Protein AF-A0A821G1W8-F1 (afdb_monomer_lite)

Radius of gyration: 19.15 Å; chains: 1; bounding box: 33×57×42 Å

Structure (mmCIF, N/CA/C/O backbone):
data_AF-A0A821G1W8-F1
#
_entry.id   AF-A0A821G1W8-F1
#
loop_
_atom_site.group_PDB
_atom_site.id
_atom_site.type_symbol
_atom_site.label_atom_id
_atom_site.label_alt_id
_atom_site.label_comp_id
_atom_site.label_asym_id
_atom_site.label_entity_id
_atom_site.label_seq_id
_atom_site.pdbx_PDB_ins_code
_atom_site.Cartn_x
_atom_site.Cartn_y
_atom_site.Cartn_z
_atom_site.occupancy
_atom_site.B_iso_or_equiv
_atom_site.auth_seq_id
_atom_site.auth_comp_id
_atom_site.auth_asym_id
_atom_site.auth_atom_id
_atom_site.pdbx_PDB_model_num
ATOM 1 N N . GLN A 1 1 ? -13.129 0.728 3.217 1.00 83.44 1 GLN A N 1
ATOM 2 C CA . GLN A 1 1 ? -12.946 -0.479 4.060 1.00 83.44 1 GLN A CA 1
ATOM 3 C C . GLN A 1 1 ? -12.264 -0.161 5.393 1.00 83.44 1 GLN A C 1
ATOM 5 O O . GLN A 1 1 ? -12.856 -0.436 6.427 1.00 83.44 1 GLN A O 1
ATOM 10 N N . TYR A 1 2 ? -11.102 0.505 5.407 1.00 95.75 2 TYR A N 1
ATOM 11 C CA . TYR A 1 2 ? -10.364 0.846 6.639 1.00 95.75 2 TYR A CA 1
ATOM 12 C C . TYR A 1 2 ? -11.188 1.568 7.725 1.00 95.75 2 TYR A C 1
ATOM 14 O O . TYR A 1 2 ? -11.176 1.189 8.895 1.00 95.75 2 TYR A O 1
ATOM 22 N N . ARG A 1 3 ? -11.978 2.580 7.340 1.00 9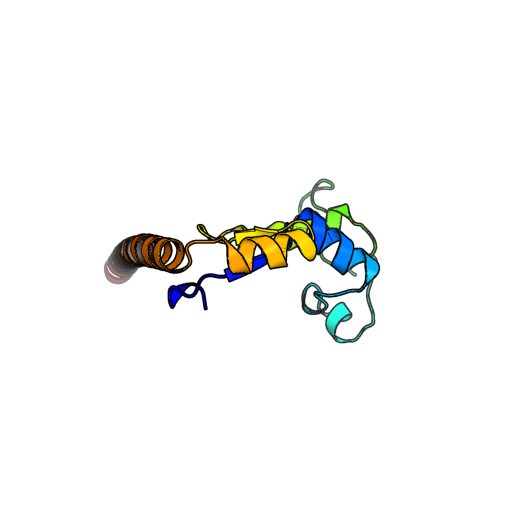5.94 3 ARG A N 1
ATOM 23 C CA . ARG A 1 3 ? -12.839 3.343 8.268 1.00 95.94 3 ARG A CA 1
ATOM 24 C C . ARG A 1 3 ? -13.994 2.532 8.872 1.00 95.94 3 ARG A C 1
ATOM 26 O O . ARG A 1 3 ? -14.608 2.984 9.830 1.00 95.94 3 ARG A O 1
ATOM 33 N N . MET A 1 4 ? -14.264 1.339 8.340 1.00 97.06 4 MET A N 1
ATOM 34 C CA . MET A 1 4 ? -15.235 0.390 8.896 1.00 97.06 4 MET A CA 1
ATOM 35 C C . MET A 1 4 ? -14.597 -0.564 9.919 1.00 97.06 4 MET A C 1
ATOM 37 O O . MET A 1 4 ? -15.271 -1.459 10.411 1.00 97.06 4 MET A O 1
ATOM 41 N N . ASN A 1 5 ? -13.314 -0.377 10.256 1.00 97.94 5 ASN A N 1
ATOM 42 C CA . ASN A 1 5 ? -12.552 -1.222 11.185 1.00 97.94 5 ASN A CA 1
ATOM 43 C C . ASN A 1 5 ? -12.440 -2.686 10.729 1.00 97.94 5 ASN A C 1
ATOM 45 O O . ASN A 1 5 ? -12.331 -3.587 11.558 1.00 97.94 5 ASN A O 1
ATOM 49 N N . ILE A 1 6 ? -12.481 -2.926 9.417 1.00 97.94 6 ILE A N 1
ATOM 50 C CA . ILE A 1 6 ? -12.241 -4.247 8.834 1.00 97.94 6 ILE A CA 1
ATOM 51 C C . ILE A 1 6 ? -10.723 -4.415 8.704 1.00 97.94 6 ILE A C 1
ATOM 53 O O . ILE A 1 6 ? -10.122 -3.597 8.006 1.00 97.94 6 ILE A O 1
ATOM 57 N N . PRO A 1 7 ? -10.097 -5.417 9.354 1.00 98.12 7 PRO A N 1
ATOM 58 C CA . PRO A 1 7 ? -8.677 -5.708 9.176 1.00 98.12 7 PRO A CA 1
ATOM 59 C C . PRO A 1 7 ? -8.336 -5.970 7.710 1.00 98.12 7 PRO A C 1
ATOM 61 O O . PRO A 1 7 ? -9.082 -6.650 7.007 1.00 98.12 7 PRO A O 1
ATOM 64 N N . LEU A 1 8 ? -7.206 -5.432 7.257 1.00 98.25 8 LEU A N 1
ATOM 65 C CA . LEU A 1 8 ? -6.784 -5.501 5.862 1.00 98.25 8 LEU A CA 1
ATOM 66 C C . LEU A 1 8 ? -5.408 -6.147 5.748 1.00 98.25 8 LEU A C 1
ATOM 68 O O . LEU A 1 8 ? -4.490 -5.801 6.495 1.00 98.25 8 LEU A O 1
ATOM 72 N N . PHE A 1 9 ? -5.282 -7.044 4.775 1.00 98.50 9 PHE A N 1
ATOM 73 C CA . PHE A 1 9 ? -4.033 -7.692 4.405 1.00 98.50 9 PHE A CA 1
ATOM 74 C C . PHE A 1 9 ? -3.578 -7.154 3.057 1.00 98.50 9 PHE A C 1
ATOM 76 O O . PHE A 1 9 ? -4.353 -7.164 2.104 1.00 98.50 9 PHE A O 1
ATOM 83 N N . PHE A 1 10 ? -2.326 -6.719 2.975 1.00 98.12 10 PHE A N 1
ATOM 84 C CA . PHE A 1 10 ? -1.731 -6.237 1.733 1.00 98.12 10 PHE A CA 1
ATOM 85 C C . PHE A 1 10 ? -0.316 -6.797 1.567 1.00 98.12 10 PHE A C 1
ATOM 87 O O . PHE A 1 10 ? 0.368 -7.023 2.565 1.00 98.12 10 PHE A O 1
ATOM 94 N N . PRO A 1 11 ? 0.151 -7.028 0.331 1.00 98.44 11 PRO A N 1
ATOM 95 C CA . PRO A 1 11 ? 1.554 -7.342 0.104 1.00 98.44 11 PRO A CA 1
ATOM 96 C C . PRO A 1 11 ? 2.436 -6.201 0.627 1.00 98.44 11 PRO A C 1
ATOM 98 O O . PRO A 1 11 ? 2.051 -5.026 0.591 1.00 98.44 11 PRO A O 1
ATOM 101 N N . SER A 1 12 ? 3.634 -6.530 1.107 1.00 98.50 12 SER A N 1
ATOM 102 C CA . SER A 1 12 ? 4.646 -5.516 1.399 1.00 98.50 12 SER A CA 1
ATOM 103 C C . SER A 1 12 ? 4.929 -4.674 0.154 1.00 98.50 12 SER A C 1
ATOM 105 O O . SER A 1 12 ? 4.679 -5.108 -0.973 1.00 98.50 12 SER A O 1
ATOM 107 N N . LEU A 1 13 ? 5.432 -3.452 0.346 1.00 98.38 13 LEU A N 1
ATOM 108 C CA . LEU A 1 13 ? 5.736 -2.554 -0.772 1.00 98.38 13 LEU A CA 1
ATOM 109 C C . LEU A 1 13 ? 6.685 -3.213 -1.778 1.00 98.38 13 LEU A C 1
ATOM 111 O O . LEU A 1 13 ? 6.492 -3.077 -2.984 1.00 98.38 13 LEU A O 1
ATOM 115 N N . ASP A 1 14 ? 7.669 -3.959 -1.282 1.00 98.38 14 ASP A N 1
ATOM 116 C CA . ASP A 1 14 ? 8.619 -4.674 -2.127 1.00 98.38 14 ASP A CA 1
ATOM 117 C C . ASP A 1 14 ? 7.916 -5.799 -2.897 1.00 98.38 14 ASP A C 1
ATOM 119 O O . ASP A 1 14 ? 8.021 -5.848 -4.119 1.00 98.38 14 ASP A O 1
ATOM 123 N N . LEU A 1 15 ? 7.101 -6.629 -2.231 1.00 98.38 15 LEU A N 1
ATOM 124 C CA . LEU A 1 15 ? 6.361 -7.699 -2.907 1.00 98.38 15 LEU A CA 1
ATOM 125 C C . LEU A 1 15 ? 5.396 -7.160 -3.973 1.00 98.38 15 LEU A C 1
ATOM 127 O O . LEU A 1 15 ? 5.340 -7.696 -5.079 1.00 98.38 15 LEU A O 1
ATOM 131 N N . LEU A 1 16 ? 4.652 -6.090 -3.671 1.00 98.25 16 LEU A N 1
ATOM 132 C CA . LEU A 1 16 ? 3.739 -5.484 -4.640 1.00 98.25 16 LEU A CA 1
ATOM 133 C C . LEU A 1 16 ? 4.494 -4.873 -5.818 1.00 98.25 16 LEU A C 1
ATOM 135 O O . LEU A 1 16 ? 4.030 -4.973 -6.950 1.00 98.25 16 LEU A O 1
ATOM 139 N N . THR A 1 17 ? 5.656 -4.270 -5.561 1.00 98.25 17 THR A N 1
ATOM 140 C CA . THR A 1 17 ? 6.531 -3.747 -6.615 1.00 98.25 17 THR A CA 1
ATOM 141 C C . THR A 1 17 ? 6.953 -4.872 -7.557 1.00 98.25 17 THR A C 1
ATOM 143 O O . THR A 1 17 ? 6.820 -4.720 -8.769 1.00 98.25 17 THR A O 1
ATOM 146 N N . GLU A 1 18 ? 7.393 -6.015 -7.024 1.00 98.25 18 GLU A N 1
ATOM 147 C CA . GLU A 1 18 ? 7.780 -7.178 -7.832 1.00 98.25 18 GLU A CA 1
ATOM 148 C C . GLU A 1 18 ? 6.619 -7.732 -8.655 1.00 98.25 18 GLU A C 1
ATOM 150 O O . GLU A 1 18 ? 6.747 -7.962 -9.862 1.00 98.25 18 GLU A O 1
ATOM 155 N N . TRP A 1 19 ? 5.463 -7.924 -8.021 1.00 97.94 19 TRP A N 1
ATOM 156 C CA . TRP A 1 19 ? 4.266 -8.409 -8.700 1.00 97.94 19 TRP A CA 1
ATOM 157 C C . TRP A 1 19 ? 3.783 -7.444 -9.773 1.00 97.94 19 TRP A C 1
ATOM 159 O O . TRP A 1 19 ? 3.410 -7.877 -10.859 1.00 97.94 19 TRP A O 1
ATOM 169 N N . HIS A 1 20 ? 3.811 -6.141 -9.506 1.00 97.12 20 HIS A N 1
ATOM 170 C CA . HIS A 1 20 ? 3.402 -5.144 -10.481 1.00 97.12 20 HIS A CA 1
ATOM 171 C C . HIS A 1 20 ? 4.392 -5.052 -11.644 1.00 97.12 20 HIS A C 1
ATOM 173 O O . HIS A 1 20 ? 3.969 -5.053 -12.795 1.00 97.12 20 HIS A O 1
ATOM 179 N N . TYR A 1 21 ? 5.696 -5.054 -11.367 1.00 96.75 21 TYR A N 1
ATOM 180 C CA . TYR A 1 21 ? 6.727 -5.058 -12.403 1.00 96.75 21 TYR A CA 1
ATOM 181 C C . TYR A 1 21 ? 6.615 -6.279 -13.328 1.00 96.75 21 TYR A C 1
ATOM 183 O O . TYR A 1 21 ? 6.777 -6.154 -14.539 1.00 96.75 21 TYR A O 1
ATOM 191 N N . THR A 1 22 ? 6.300 -7.449 -12.763 1.00 96.25 22 THR A N 1
ATOM 192 C CA . THR A 1 22 ? 6.248 -8.719 -13.505 1.00 96.25 22 THR A CA 1
ATOM 193 C C . THR A 1 22 ? 4.908 -8.941 -14.208 1.00 96.25 22 THR A C 1
ATOM 195 O O . THR A 1 22 ? 4.874 -9.372 -15.356 1.00 96.25 22 THR A O 1
ATOM 198 N N . TYR A 1 23 ? 3.799 -8.652 -13.525 1.00 95.38 23 TYR A N 1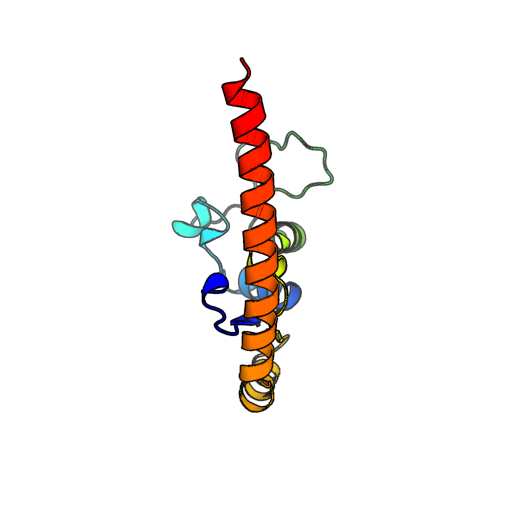
ATOM 199 C CA . TYR A 1 23 ? 2.453 -9.065 -13.941 1.00 95.38 23 TYR A CA 1
ATOM 200 C C . TYR A 1 23 ? 1.450 -7.914 -14.063 1.00 95.38 23 TYR A C 1
ATOM 202 O O . TYR A 1 23 ? 0.291 -8.160 -14.379 1.00 95.38 23 TYR A O 1
ATOM 210 N N . ARG A 1 24 ? 1.855 -6.663 -13.807 1.00 93.62 24 ARG A N 1
ATOM 211 C CA . ARG A 1 24 ? 0.994 -5.469 -13.926 1.00 93.62 24 ARG A CA 1
ATOM 212 C C . ARG A 1 24 ? -0.262 -5.503 -13.052 1.00 93.62 24 ARG A C 1
ATOM 214 O O . ARG A 1 24 ? -1.299 -4.971 -13.424 1.00 93.62 24 ARG A O 1
ATOM 221 N N . VAL A 1 25 ? -0.151 -6.046 -11.838 1.00 94.56 25 VAL A N 1
ATOM 222 C CA . VAL A 1 25 ? -1.289 -6.260 -10.913 1.00 94.56 25 VAL A CA 1
ATOM 223 C C . VAL A 1 25 ? -1.966 -4.989 -10.363 1.00 94.56 25 VAL A C 1
ATOM 225 O O . VAL A 1 25 ? -2.890 -5.100 -9.568 1.00 94.56 25 VAL A O 1
ATOM 228 N N . VAL A 1 26 ? -1.500 -3.793 -10.742 1.00 94.25 26 VAL A N 1
ATOM 229 C CA . VAL A 1 26 ? -2.049 -2.486 -10.312 1.00 94.25 26 VAL A CA 1
ATOM 230 C C . VAL A 1 26 ? -2.110 -1.567 -11.531 1.00 94.25 26 VAL A C 1
ATOM 232 O O . VAL A 1 26 ? -1.385 -0.580 -11.625 1.00 94.25 26 VAL A O 1
ATOM 235 N N . ASN A 1 27 ? -2.875 -1.960 -12.542 1.00 92.38 27 ASN A N 1
ATOM 236 C CA . ASN A 1 27 ? -2.917 -1.262 -13.827 1.00 92.38 27 ASN A CA 1
ATOM 237 C C . ASN A 1 27 ? -3.501 0.157 -13.721 1.00 92.38 27 ASN A C 1
ATOM 239 O O . ASN A 1 27 ? -3.200 0.990 -14.568 1.00 92.38 27 ASN A O 1
ATOM 243 N N . GLU A 1 28 ? -4.247 0.472 -12.659 1.00 91.25 28 GLU A N 1
ATOM 244 C CA . GLU A 1 28 ? -4.754 1.820 -12.381 1.00 91.25 28 GLU A CA 1
ATOM 245 C C . GLU A 1 28 ? -3.682 2.792 -11.866 1.00 91.25 28 GLU A C 1
ATOM 247 O O . GLU A 1 28 ? -3.969 3.970 -11.651 1.00 91.25 28 GLU A O 1
ATOM 252 N N . ARG A 1 29 ? -2.438 2.330 -11.671 1.00 92.75 29 ARG A N 1
ATOM 253 C CA . ARG A 1 29 ? -1.312 3.191 -11.280 1.00 92.75 29 ARG A CA 1
ATOM 254 C C . ARG A 1 29 ? -1.043 4.286 -12.316 1.00 92.75 29 ARG A C 1
ATOM 256 O O . ARG A 1 29 ? -0.641 5.386 -11.941 1.00 92.75 29 ARG A O 1
ATOM 263 N N . THR A 1 30 ? -1.257 3.991 -13.598 1.00 93.50 30 THR A N 1
ATOM 264 C CA . THR A 1 30 ? -1.085 4.931 -14.709 1.00 93.50 30 THR A CA 1
ATOM 265 C C . THR A 1 30 ? -2.316 4.915 -15.608 1.00 93.50 30 THR A C 1
ATOM 267 O O . THR A 1 30 ? -2.985 3.895 -15.756 1.00 93.50 30 THR A O 1
ATOM 270 N N . TRP A 1 31 ? -2.623 6.054 -16.233 1.00 91.00 31 TRP A N 1
ATOM 271 C CA . TRP A 1 31 ? -3.767 6.148 -17.145 1.00 91.00 31 TRP A CA 1
ATOM 272 C C . TRP A 1 31 ? -3.620 5.204 -18.344 1.00 91.00 31 TRP A C 1
ATOM 274 O O . TRP A 1 31 ? -4.545 4.467 -18.681 1.00 91.00 31 TRP A O 1
ATOM 284 N N . ASP A 1 32 ? -2.428 5.171 -18.940 1.00 91.94 32 ASP A N 1
ATOM 285 C CA . ASP A 1 32 ? -2.144 4.304 -20.083 1.00 91.94 32 ASP A CA 1
ATOM 286 C C . ASP A 1 32 ? -2.163 2.813 -19.681 1.00 91.94 32 ASP A C 1
ATOM 288 O O . ASP A 1 32 ? -2.599 1.964 -20.464 1.00 91.94 32 ASP A O 1
ATOM 292 N N . GLY A 1 33 ? -1.803 2.491 -18.430 1.00 90.50 33 GLY A N 1
ATOM 293 C CA . GLY A 1 33 ? -1.876 1.140 -17.867 1.00 90.50 33 GLY A CA 1
ATOM 294 C C . GLY A 1 33 ? -3.283 0.538 -17.886 1.00 90.50 33 GLY A C 1
ATOM 295 O O . GLY A 1 33 ? -3.433 -0.647 -18.184 1.00 90.50 33 GLY A O 1
ATOM 296 N N . ILE A 1 34 ? -4.326 1.349 -17.679 1.00 90.56 34 ILE A N 1
ATOM 297 C CA . ILE A 1 34 ? -5.731 0.905 -17.746 1.00 90.56 34 ILE A CA 1
ATOM 298 C C . ILE A 1 34 ? -6.085 0.407 -19.154 1.00 90.56 34 ILE A C 1
ATOM 300 O O . ILE A 1 34 ? -6.798 -0.583 -19.304 1.00 90.56 34 ILE A O 1
ATOM 304 N N . SER A 1 35 ? -5.560 1.067 -20.189 1.00 89.81 35 SER A N 1
ATOM 305 C CA . SER A 1 35 ? -5.750 0.668 -21.591 1.00 89.81 35 SER A CA 1
ATOM 306 C C . SER A 1 35 ? -4.823 -0.464 -22.055 1.00 89.81 35 SER A C 1
ATOM 308 O O . SER A 1 35 ? -4.956 -0.939 -23.181 1.00 89.81 35 SER A O 1
ATOM 310 N N . GLY A 1 36 ? -3.886 -0.899 -21.206 1.00 86.94 36 GLY A N 1
ATOM 311 C CA . GLY A 1 36 ? -2.859 -1.888 -21.540 1.00 86.94 36 GLY A CA 1
ATOM 312 C C . GLY A 1 36 ? -1.670 -1.335 -22.338 1.00 86.94 36 GLY A C 1
ATOM 313 O O . GLY A 1 36 ? -0.729 -2.079 -22.607 1.00 86.94 36 GLY A O 1
ATOM 314 N N . ASP A 1 37 ? -1.661 -0.043 -22.678 1.00 89.50 37 ASP A N 1
ATOM 315 C CA . ASP A 1 37 ? -0.603 0.618 -23.455 1.00 89.50 37 ASP A CA 1
ATOM 316 C C . ASP A 1 37 ? 0.483 1.227 -22.548 1.00 89.50 37 ASP A C 1
ATOM 318 O O . ASP A 1 37 ? 0.759 2.426 -22.570 1.00 89.50 37 ASP A O 1
ATOM 322 N N . VAL A 1 38 ? 1.092 0.395 -21.699 1.00 90.81 38 VAL A N 1
ATOM 323 C CA . VAL A 1 38 ? 2.081 0.838 -20.702 1.00 90.81 38 VAL A CA 1
ATOM 324 C C . VAL A 1 38 ? 3.267 1.583 -21.330 1.00 90.81 38 VAL A C 1
ATOM 326 O O . VAL A 1 38 ? 3.825 1.169 -22.349 1.00 90.81 38 VAL A O 1
ATOM 329 N N . LYS A 1 39 ? 3.697 2.675 -20.689 1.00 93.94 39 LYS A N 1
ATOM 330 C CA . LYS A 1 39 ? 4.788 3.541 -21.164 1.00 93.94 39 LYS A CA 1
ATOM 331 C C . LYS A 1 39 ? 6.011 3.471 -20.258 1.00 93.94 39 LYS A C 1
ATOM 333 O O . LYS A 1 39 ? 5.941 3.058 -19.107 1.00 93.94 39 LYS A O 1
ATOM 338 N N . ASN A 1 40 ? 7.162 3.862 -20.795 1.00 94.25 40 ASN A N 1
ATOM 339 C CA . ASN A 1 40 ? 8.420 3.977 -20.053 1.00 94.25 40 ASN A CA 1
ATOM 340 C C . ASN A 1 40 ? 8.746 5.417 -19.634 1.00 94.25 40 ASN A C 1
ATOM 342 O O . ASN A 1 40 ? 9.750 5.632 -18.964 1.00 94.25 40 ASN A O 1
ATOM 346 N N . ALA A 1 41 ? 7.923 6.390 -20.023 1.00 93.19 41 ALA A N 1
ATOM 347 C CA . ALA A 1 41 ? 8.079 7.785 -19.649 1.00 93.19 41 ALA A CA 1
ATOM 348 C C . ALA A 1 41 ? 6.779 8.565 -19.881 1.00 93.19 41 ALA A C 1
ATOM 350 O O . ALA A 1 41 ? 5.942 8.208 -20.714 1.00 93.19 41 ALA A O 1
ATOM 351 N N . SER A 1 42 ? 6.653 9.674 -19.167 1.00 91.75 42 SER A N 1
ATOM 352 C CA . SER A 1 42 ? 5.695 10.739 -19.402 1.00 91.75 42 SER A CA 1
ATOM 353 C C . SER A 1 42 ? 5.986 11.452 -20.724 1.00 91.75 42 SER A C 1
ATOM 355 O O . SER A 1 42 ? 7.131 11.612 -21.138 1.00 91.75 42 SER A O 1
ATOM 357 N N . LYS A 1 43 ? 4.934 11.967 -21.371 1.00 91.75 43 LYS A N 1
ATOM 358 C CA . LYS A 1 43 ? 5.056 12.794 -22.591 1.00 91.75 43 LYS A CA 1
ATOM 359 C C . LYS A 1 43 ? 5.674 14.172 -22.330 1.00 91.75 43 LYS A C 1
ATOM 361 O O . LYS A 1 43 ? 6.077 14.850 -23.270 1.00 91.75 43 LYS A O 1
ATOM 366 N N . ILE A 1 44 ? 5.695 14.593 -21.068 1.00 89.88 44 ILE A N 1
ATOM 367 C CA . ILE A 1 44 ? 6.249 15.863 -20.604 1.00 89.88 44 ILE A CA 1
ATOM 368 C C . ILE A 1 44 ? 7.324 15.589 -19.557 1.00 89.88 44 ILE A C 1
ATOM 370 O O . ILE A 1 44 ? 7.176 14.682 -18.738 1.00 89.88 44 ILE A O 1
ATOM 374 N N . SER A 1 45 ? 8.389 16.387 -19.570 1.00 86.44 45 SER A N 1
ATOM 375 C CA . SER A 1 45 ? 9.443 16.301 -18.560 1.00 86.44 45 SER A CA 1
ATOM 376 C C . SER A 1 45 ? 8.935 16.757 -17.191 1.00 86.44 45 SER A C 1
ATOM 378 O O . SER A 1 45 ? 8.152 17.704 -17.087 1.00 86.44 45 SER A O 1
ATOM 380 N N . GLY A 1 46 ? 9.413 16.103 -16.131 1.00 84.31 46 GLY A N 1
ATOM 381 C CA . GLY A 1 46 ? 9.130 16.504 -14.755 1.00 84.31 46 GLY A CA 1
ATOM 382 C C . GLY A 1 46 ? 9.717 17.877 -14.414 1.00 84.31 46 GLY A C 1
ATOM 383 O O . GLY A 1 46 ? 10.776 18.257 -14.910 1.00 84.31 46 GLY A O 1
ATOM 384 N N . VAL A 1 47 ? 9.028 18.618 -13.543 1.00 85.69 47 VAL A N 1
ATOM 385 C CA . VAL A 1 47 ? 9.450 19.959 -13.083 1.00 85.69 47 VAL A CA 1
ATOM 386 C C . VAL A 1 47 ? 10.187 19.935 -11.738 1.00 85.69 47 VAL A C 1
ATOM 388 O O . VAL A 1 47 ? 10.799 20.925 -11.350 1.00 85.69 47 VAL A O 1
ATOM 391 N N . LEU A 1 48 ? 10.127 18.813 -11.013 1.00 74.00 48 LEU A N 1
ATOM 392 C CA . LEU A 1 48 ? 10.642 18.656 -9.650 1.00 74.00 48 LEU A CA 1
ATOM 393 C C . LEU A 1 48 ? 11.940 17.828 -9.631 1.00 74.00 48 LEU A C 1
ATOM 395 O O . LEU A 1 48 ? 11.941 16.716 -9.119 1.00 74.00 48 LEU A O 1
ATOM 399 N N . GLY A 1 49 ? 13.033 18.373 -10.178 1.00 70.88 49 GLY A N 1
ATOM 400 C CA . GLY A 1 49 ? 14.380 17.776 -10.114 1.00 70.88 49 GLY A CA 1
ATOM 401 C C . GLY A 1 49 ? 14.525 16.378 -10.747 1.00 70.88 49 GLY A C 1
ATOM 402 O O . GLY A 1 49 ? 13.554 15.732 -11.123 1.00 70.88 49 GLY A O 1
ATOM 403 N N . SER A 1 50 ? 15.761 15.894 -10.883 1.00 75.94 50 SER A N 1
ATOM 404 C CA . SER A 1 50 ? 16.050 14.546 -11.412 1.00 75.94 50 SER A CA 1
ATOM 405 C C . SER A 1 50 ? 15.827 13.419 -10.398 1.00 75.94 50 SER A C 1
ATOM 407 O O . SER A 1 50 ? 15.846 12.250 -10.772 1.00 75.94 50 SER A O 1
ATOM 409 N N . ASP A 1 51 ? 15.637 13.756 -9.121 1.00 85.94 51 ASP A N 1
ATOM 410 C CA . ASP A 1 51 ? 15.613 12.785 -8.019 1.00 85.94 51 ASP A CA 1
ATOM 411 C C . ASP A 1 51 ? 14.235 12.137 -7.816 1.00 85.94 51 ASP A C 1
ATOM 413 O O . ASP A 1 51 ? 14.101 11.157 -7.079 1.00 85.94 51 ASP A O 1
ATOM 417 N N . ILE A 1 52 ? 13.195 12.684 -8.454 1.00 92.19 52 ILE A N 1
ATOM 418 C CA . ILE A 1 52 ? 11.847 12.118 -8.433 1.00 92.19 52 ILE A CA 1
ATOM 419 C C . ILE A 1 52 ? 11.655 11.298 -9.711 1.00 92.19 52 ILE A C 1
ATOM 421 O O . ILE A 1 52 ? 11.667 11.866 -10.805 1.00 92.19 52 ILE A O 1
ATOM 425 N N . PRO A 1 53 ? 11.459 9.973 -9.603 1.00 93.88 53 PRO A N 1
ATOM 426 C CA . PRO A 1 53 ? 11.292 9.135 -10.776 1.00 93.88 53 PRO A CA 1
ATOM 427 C C . PRO A 1 53 ? 9.965 9.431 -11.477 1.00 93.88 53 PRO A C 1
ATOM 429 O O . PRO A 1 53 ? 8.964 9.776 -10.846 1.00 93.88 53 PRO A O 1
ATOM 432 N N . ASP A 1 54 ? 9.948 9.250 -12.792 1.00 93.44 54 ASP A N 1
ATOM 433 C CA . ASP A 1 54 ? 8.778 9.508 -13.626 1.00 93.44 54 ASP A CA 1
ATOM 434 C C . ASP A 1 54 ? 7.574 8.639 -13.199 1.00 93.44 54 ASP A C 1
ATOM 436 O O . ASP A 1 54 ? 7.681 7.408 -13.199 1.00 93.44 54 ASP A O 1
ATOM 440 N N . PRO A 1 55 ? 6.416 9.236 -12.849 1.00 92.44 55 PRO A N 1
ATOM 441 C CA . PRO A 1 55 ? 5.235 8.485 -12.427 1.00 92.44 55 PRO A CA 1
ATOM 442 C C . PRO A 1 55 ? 4.679 7.556 -13.497 1.00 92.44 55 PRO A C 1
ATOM 444 O O . PRO A 1 55 ? 4.084 6.541 -13.148 1.00 92.44 55 PRO A O 1
ATOM 447 N N . ASN A 1 56 ? 4.895 7.847 -14.778 1.00 93.94 56 ASN A N 1
ATOM 448 C CA . ASN A 1 56 ? 4.382 7.037 -15.879 1.00 93.94 56 ASN A CA 1
ATOM 449 C C . ASN A 1 56 ? 5.390 6.003 -16.389 1.00 93.94 56 ASN A C 1
ATOM 451 O O . ASN A 1 56 ? 5.106 5.308 -17.361 1.00 93.94 56 ASN A O 1
ATOM 455 N N . ASN A 1 57 ? 6.558 5.871 -15.752 1.00 95.06 57 ASN A N 1
ATOM 456 C CA . ASN A 1 57 ? 7.513 4.836 -16.120 1.00 95.06 57 ASN A CA 1
ATOM 457 C C . ASN A 1 57 ? 7.110 3.488 -15.505 1.00 95.06 57 ASN A C 1
ATOM 459 O O . ASN A 1 57 ? 7.287 3.238 -14.314 1.00 95.06 57 ASN A O 1
ATOM 463 N N . GLU A 1 58 ? 6.550 2.611 -16.334 1.00 95.25 58 GLU A N 1
ATOM 464 C CA . GLU A 1 58 ? 6.176 1.239 -15.984 1.00 95.25 58 GLU A CA 1
ATOM 465 C C . GLU A 1 58 ? 7.352 0.253 -16.084 1.00 95.25 58 GLU A C 1
ATOM 467 O O . GLU A 1 58 ? 7.236 -0.905 -15.694 1.00 95.25 58 GLU A O 1
ATOM 472 N N . PHE A 1 59 ? 8.507 0.664 -16.593 1.00 95.69 59 PHE A N 1
ATOM 473 C CA . PHE A 1 59 ? 9.649 -0.224 -16.835 1.00 95.69 59 PHE A CA 1
ATOM 474 C C . PHE A 1 59 ? 10.799 -0.001 -15.848 1.00 95.69 59 PHE A C 1
ATOM 476 O O . PHE A 1 59 ? 11.758 -0.771 -15.844 1.00 95.69 59 PHE A O 1
ATOM 483 N N . ASP A 1 60 ? 10.679 1.000 -14.976 1.00 95.50 60 ASP A N 1
ATOM 484 C CA . ASP A 1 60 ? 11.594 1.241 -13.869 1.00 95.50 60 ASP A CA 1
ATOM 485 C C . ASP A 1 60 ? 10.977 0.795 -12.539 1.00 95.50 60 ASP A C 1
ATOM 487 O O . ASP A 1 60 ? 9.965 1.315 -12.062 1.00 95.50 60 ASP A O 1
ATOM 491 N N . ARG A 1 61 ? 11.641 -0.169 -11.907 1.00 96.81 61 ARG A N 1
ATOM 492 C CA . ARG A 1 61 ? 11.268 -0.696 -10.596 1.00 96.81 61 ARG A CA 1
ATOM 493 C C . ARG A 1 61 ? 11.313 0.370 -9.505 1.00 96.81 61 ARG A C 1
ATOM 495 O O . ARG A 1 61 ? 10.456 0.366 -8.623 1.00 96.81 61 ARG A O 1
ATOM 502 N N . ASN A 1 62 ? 12.280 1.285 -9.568 1.00 95.94 62 ASN A N 1
ATOM 503 C CA . ASN A 1 62 ? 12.398 2.367 -8.597 1.00 95.94 62 ASN A CA 1
ATOM 504 C C . ASN A 1 62 ? 11.235 3.346 -8.738 1.00 95.94 62 ASN A C 1
ATOM 506 O O . ASN A 1 62 ? 10.652 3.722 -7.722 1.00 95.94 62 ASN A O 1
ATOM 510 N N . ALA A 1 63 ? 10.846 3.690 -9.970 1.00 95.88 63 ALA A N 1
ATOM 511 C CA . ALA A 1 63 ? 9.651 4.483 -10.238 1.00 95.88 63 ALA A CA 1
ATOM 512 C C . ALA A 1 63 ? 8.391 3.826 -9.663 1.00 95.88 63 ALA A C 1
ATOM 514 O O . ALA A 1 63 ? 7.699 4.433 -8.844 1.00 95.88 63 ALA A O 1
ATOM 515 N N . ILE A 1 64 ? 8.138 2.559 -10.005 1.00 97.38 64 ILE A N 1
ATOM 516 C CA . ILE A 1 64 ? 6.983 1.801 -9.497 1.00 97.38 64 ILE A CA 1
ATOM 517 C C . ILE A 1 64 ? 6.946 1.835 -7.969 1.00 97.38 64 ILE A C 1
ATOM 519 O O . ILE A 1 64 ? 5.949 2.250 -7.376 1.00 97.38 64 ILE A O 1
ATOM 523 N N . ARG A 1 65 ? 8.049 1.451 -7.321 1.00 97.94 65 ARG A N 1
ATOM 524 C CA . ARG A 1 65 ? 8.146 1.401 -5.860 1.00 97.94 65 ARG A CA 1
ATOM 525 C C . ARG A 1 65 ? 7.944 2.772 -5.223 1.00 97.94 65 ARG A C 1
ATOM 527 O O . ARG A 1 65 ? 7.269 2.891 -4.199 1.00 97.94 65 ARG A O 1
ATOM 534 N N . TYR A 1 66 ? 8.548 3.806 -5.809 1.00 96.94 66 TYR A N 1
ATOM 535 C CA . TYR A 1 66 ? 8.470 5.172 -5.309 1.00 96.94 66 TYR A CA 1
ATOM 536 C C . TYR A 1 66 ? 7.030 5.668 -5.280 1.00 96.94 66 TYR A C 1
ATOM 538 O O . TYR A 1 66 ? 6.635 6.278 -4.290 1.00 96.94 66 TYR A O 1
ATOM 546 N N . TRP A 1 67 ? 6.251 5.398 -6.326 1.00 96.31 67 TRP A N 1
ATOM 547 C CA . TRP A 1 67 ? 4.872 5.870 -6.417 1.00 96.31 67 TRP A CA 1
ATOM 548 C C . TRP A 1 67 ? 3.888 4.980 -5.656 1.00 96.31 67 TRP A C 1
ATOM 550 O O . TRP A 1 67 ? 3.002 5.506 -4.982 1.00 96.31 67 TRP A O 1
ATOM 560 N N . LEU A 1 68 ? 4.085 3.656 -5.652 1.00 97.00 68 LEU A N 1
ATOM 561 C CA . LEU A 1 68 ? 3.247 2.734 -4.878 1.00 97.00 68 LEU A CA 1
ATOM 562 C C . LEU A 1 68 ? 3.264 3.041 -3.379 1.00 97.00 68 LEU A C 1
ATOM 564 O O . LEU A 1 68 ? 2.233 2.901 -2.732 1.00 97.00 68 LEU A O 1
ATOM 568 N N . LYS A 1 69 ? 4.381 3.521 -2.814 1.00 97.00 69 LYS A N 1
ATOM 569 C CA . LYS A 1 69 ? 4.468 3.827 -1.371 1.00 97.00 69 LYS A CA 1
ATOM 570 C C . LYS A 1 69 ? 3.421 4.844 -0.891 1.00 97.00 69 LYS A C 1
ATOM 572 O O . LYS A 1 69 ? 3.145 4.905 0.304 1.00 97.00 69 LYS A O 1
ATOM 577 N N . PHE A 1 70 ? 2.872 5.656 -1.797 1.00 96.50 70 PHE A N 1
ATOM 578 C CA . PHE A 1 70 ? 1.859 6.662 -1.485 1.00 96.50 70 PHE A CA 1
ATOM 579 C C . PHE A 1 70 ? 0.428 6.113 -1.502 1.00 96.50 70 PHE A C 1
ATOM 581 O O . PHE A 1 70 ? -0.498 6.847 -1.167 1.00 96.50 70 PHE A O 1
ATOM 588 N N . SER A 1 71 ? 0.222 4.842 -1.859 1.00 95.75 71 SER A N 1
ATOM 589 C CA . SER A 1 71 ? -1.086 4.206 -1.728 1.00 95.75 71 SER A CA 1
ATOM 590 C C . SER A 1 71 ? -1.543 4.171 -0.26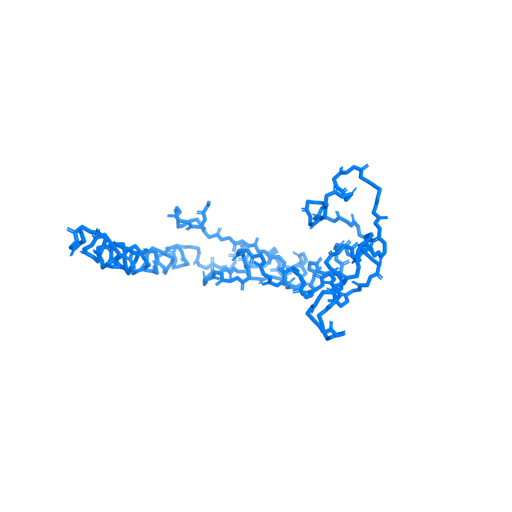8 1.00 95.75 71 SER A C 1
ATOM 592 O O . SER A 1 71 ? -0.753 3.945 0.649 1.00 95.75 71 SER A O 1
ATOM 594 N N . ASP A 1 72 ? -2.848 4.337 -0.066 1.00 94.88 72 ASP A N 1
ATOM 595 C CA . ASP A 1 72 ? -3.501 4.406 1.245 1.00 94.88 72 ASP A CA 1
ATOM 596 C C . ASP A 1 72 ? -3.067 3.296 2.214 1.00 94.88 72 ASP A C 1
ATOM 598 O O . ASP A 1 72 ? -2.744 3.545 3.377 1.00 94.88 72 ASP A O 1
ATOM 602 N N . PHE A 1 73 ? -3.002 2.059 1.725 1.00 94.62 73 PHE A N 1
ATOM 603 C CA . PHE A 1 73 ? -2.644 0.893 2.526 1.00 94.62 73 PHE A CA 1
ATOM 604 C C . PHE A 1 73 ? -1.168 0.836 2.934 1.00 94.62 73 PHE A C 1
ATOM 606 O O . PHE A 1 73 ? -0.842 -0.041 3.718 1.00 94.62 73 PHE A O 1
ATOM 613 N N . TYR A 1 74 ? -0.309 1.752 2.470 1.00 97.31 74 TYR A N 1
ATOM 614 C CA . TYR A 1 74 ? 1.050 1.963 2.994 1.00 97.31 74 TYR A CA 1
ATOM 615 C C . TYR A 1 74 ? 1.170 3.168 3.932 1.00 97.31 74 TYR A C 1
ATOM 617 O O . TYR A 1 74 ? 2.193 3.339 4.593 1.00 97.31 74 TYR A O 1
ATOM 625 N N . GLN A 1 75 ? 0.127 3.994 4.009 1.00 95.88 75 GLN A N 1
ATOM 626 C CA . GLN A 1 75 ? 0.071 5.189 4.852 1.00 95.88 75 GLN A CA 1
ATOM 627 C C . GLN A 1 75 ? -0.772 4.960 6.118 1.00 95.88 75 GLN A C 1
ATOM 629 O O . GLN A 1 75 ? -0.576 5.620 7.139 1.00 95.88 75 GLN A O 1
ATOM 634 N N . TRP A 1 76 ? -1.729 4.031 6.072 1.00 95.81 76 TRP A N 1
ATOM 635 C CA . TRP A 1 76 ? -2.631 3.755 7.187 1.00 95.81 76 TRP A CA 1
ATOM 636 C C . TRP A 1 76 ? -2.007 2.824 8.242 1.00 95.81 76 TRP A C 1
ATOM 638 O O . TRP A 1 76 ? -1.328 1.854 7.900 1.00 95.81 76 TRP A O 1
ATOM 648 N N . PRO A 1 77 ? -2.268 3.052 9.544 1.00 97.00 77 PRO A N 1
ATOM 649 C CA . PRO A 1 77 ? -1.778 2.167 10.595 1.00 97.00 77 PRO A CA 1
ATOM 650 C C . PRO A 1 77 ? -2.600 0.878 10.677 1.00 97.00 77 PRO A C 1
ATOM 652 O O . PRO A 1 77 ? -3.754 0.841 10.267 1.00 97.00 77 PRO A O 1
ATOM 655 N N . HIS A 1 78 ? -2.042 -0.164 11.294 1.00 98.00 78 HIS A N 1
ATOM 656 C CA . HIS A 1 78 ? -2.707 -1.461 11.523 1.00 98.00 78 HIS A CA 1
ATOM 657 C C . HIS A 1 78 ? -3.025 -2.276 10.258 1.00 98.00 78 HIS A C 1
ATOM 659 O O . HIS A 1 78 ? -3.809 -3.223 10.319 1.00 98.00 78 HIS A O 1
ATOM 665 N N . ILE A 1 79 ? -2.399 -1.944 9.129 1.00 98.44 79 ILE A N 1
ATOM 666 C CA . ILE A 1 79 ? -2.376 -2.816 7.955 1.00 98.44 79 ILE A CA 1
ATOM 667 C C . ILE A 1 79 ? -1.465 -4.012 8.237 1.00 98.44 79 ILE A C 1
ATOM 669 O O . ILE A 1 79 ? -0.391 -3.870 8.827 1.00 98.44 79 ILE A O 1
ATOM 673 N N . ILE A 1 80 ? -1.908 -5.201 7.835 1.00 98.62 80 ILE A N 1
ATOM 674 C CA . ILE A 1 80 ? -1.159 -6.441 8.013 1.00 98.62 80 ILE A CA 1
ATOM 675 C C . ILE A 1 80 ? -0.433 -6.743 6.705 1.00 98.62 80 ILE A C 1
ATOM 677 O O . ILE A 1 80 ? -1.048 -7.173 5.729 1.00 98.62 80 ILE A O 1
ATOM 681 N N . TYR A 1 81 ? 0.881 -6.525 6.682 1.00 98.62 81 TYR A N 1
ATOM 682 C CA . TYR A 1 81 ? 1.682 -6.834 5.500 1.00 98.62 81 TYR A CA 1
ATOM 683 C C . TYR A 1 81 ? 2.143 -8.287 5.469 1.00 98.62 81 TYR A C 1
ATOM 685 O O . TYR A 1 81 ? 2.396 -8.880 6.523 1.00 98.62 81 TYR A O 1
ATOM 693 N N . PHE A 1 82 ? 2.302 -8.829 4.264 1.00 98.75 82 PHE A N 1
ATOM 694 C CA . PHE A 1 82 ? 2.927 -10.126 3.999 1.00 98.75 82 PHE A CA 1
ATOM 695 C C . PHE A 1 82 ? 3.936 -10.020 2.844 1.00 98.75 82 PHE A C 1
ATOM 697 O O . PHE A 1 82 ? 3.763 -9.210 1.938 1.00 98.75 82 PHE A O 1
ATOM 704 N N . ASN A 1 83 ? 4.983 -10.843 2.869 1.00 98.50 83 ASN A N 1
ATOM 705 C CA . ASN A 1 83 ? 6.061 -10.883 1.873 1.00 98.50 83 ASN A CA 1
ATOM 706 C C . ASN A 1 83 ? 6.002 -12.130 0.980 1.00 98.50 83 ASN A C 1
ATOM 708 O O . ASN A 1 83 ? 6.774 -12.242 0.032 1.00 98.50 83 ASN A O 1
ATOM 712 N N . SER A 1 84 ? 5.069 -13.048 1.238 1.00 98.38 84 SER A N 1
ATOM 713 C CA . SER A 1 84 ? 4.770 -14.184 0.367 1.00 98.38 84 SER A CA 1
ATOM 714 C C . SER A 1 84 ? 3.333 -14.673 0.557 1.00 98.38 84 SER A C 1
ATOM 716 O O . SER A 1 84 ? 2.664 -14.334 1.538 1.00 98.38 84 SER A O 1
ATOM 718 N N . TH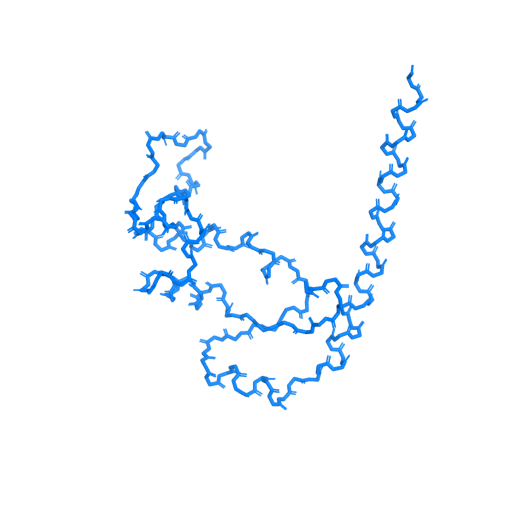R A 1 85 ? 2.856 -15.502 -0.371 1.00 97.38 85 THR A N 1
ATOM 719 C CA . THR A 1 85 ? 1.556 -16.182 -0.255 1.00 97.38 85 THR A CA 1
ATOM 720 C C . THR A 1 85 ? 1.491 -17.096 0.968 1.00 97.38 85 THR A C 1
ATOM 722 O O . THR A 1 85 ? 0.463 -17.145 1.639 1.00 97.38 85 THR A O 1
ATOM 725 N N . ASP A 1 86 ? 2.591 -17.765 1.310 1.00 98.38 86 ASP A N 1
ATOM 726 C CA . ASP A 1 86 ? 2.655 -18.637 2.487 1.00 98.38 86 ASP A CA 1
ATOM 727 C C . ASP A 1 86 ? 2.564 -17.822 3.781 1.00 98.38 86 ASP A C 1
ATOM 729 O O . ASP A 1 86 ? 1.808 -18.170 4.691 1.00 98.38 86 ASP A O 1
ATOM 733 N N . GLU A 1 87 ? 3.263 -16.681 3.844 1.00 98.62 87 GLU A N 1
ATOM 734 C CA . GLU A 1 87 ? 3.162 -15.756 4.975 1.00 98.62 87 GLU A CA 1
ATOM 735 C C . GLU A 1 87 ? 1.735 -15.204 5.109 1.00 98.62 87 GLU A C 1
ATOM 737 O O . GLU A 1 87 ? 1.219 -15.113 6.225 1.00 98.62 87 GLU A O 1
ATOM 742 N N . LEU A 1 88 ? 1.058 -14.895 3.996 1.00 98.56 88 LEU A N 1
ATOM 743 C CA . LEU A 1 88 ? -0.351 -14.497 4.012 1.00 98.56 88 LEU A CA 1
ATOM 744 C C . LEU A 1 88 ? -1.231 -15.583 4.644 1.00 98.56 88 LEU A C 1
ATOM 746 O O . LEU A 1 88 ? -2.004 -15.281 5.553 1.00 98.56 88 LEU A O 1
ATOM 750 N N . VAL A 1 89 ? -1.105 -16.842 4.210 1.00 98.44 89 VAL A N 1
ATOM 751 C CA . VAL A 1 89 ? -1.890 -17.963 4.761 1.00 98.44 89 VAL A CA 1
ATOM 752 C C . VAL A 1 89 ? -1.643 -18.125 6.260 1.00 98.44 89 VAL A C 1
ATOM 754 O O . VAL A 1 89 ? -2.591 -18.332 7.022 1.00 98.44 89 VAL A O 1
ATOM 757 N N . ILE A 1 90 ? -0.390 -18.001 6.699 1.00 98.62 90 ILE A N 1
ATOM 758 C CA . ILE A 1 90 ? -0.041 -18.047 8.121 1.00 98.62 90 ILE A CA 1
ATOM 759 C C . ILE A 1 90 ? -0.728 -16.899 8.863 1.00 98.62 90 ILE A C 1
ATOM 761 O O . ILE A 1 90 ? -1.431 -17.145 9.842 1.00 98.62 90 ILE A O 1
ATOM 765 N N . LYS A 1 91 ? -0.590 -15.655 8.392 1.00 98.56 91 LYS A N 1
ATOM 766 C CA . LYS A 1 91 ? -1.164 -14.485 9.072 1.00 98.56 91 LYS A CA 1
ATOM 767 C C . LYS A 1 91 ? -2.688 -14.494 9.087 1.00 98.56 91 LYS A C 1
ATOM 769 O O . LYS A 1 91 ? -3.260 -14.046 10.077 1.00 98.56 91 LYS A O 1
ATOM 774 N N . LEU A 1 92 ? -3.348 -15.025 8.060 1.00 98.06 92 LEU A N 1
ATOM 775 C CA . LEU A 1 92 ? -4.804 -15.205 8.054 1.00 98.06 92 LEU A CA 1
ATOM 776 C C . LEU A 1 92 ? -5.275 -16.118 9.195 1.00 98.06 92 LEU A C 1
ATOM 778 O O . LEU A 1 92 ? -6.349 -15.897 9.747 1.00 98.06 92 LEU A O 1
ATOM 782 N N . LYS A 1 93 ? -4.470 -17.120 9.569 1.00 97.94 93 LYS A N 1
ATOM 783 C CA . LYS A 1 93 ? -4.792 -18.071 10.643 1.00 97.94 93 LYS A CA 1
ATOM 784 C C . LYS A 1 93 ? -4.378 -17.585 12.030 1.00 97.94 93 LYS A C 1
ATOM 786 O O . LYS A 1 93 ? -5.008 -17.961 13.012 1.00 97.94 93 LYS A O 1
ATOM 791 N N . THR A 1 94 ? -3.304 -16.803 12.125 1.00 98.31 94 THR A N 1
ATOM 792 C CA . THR A 1 94 ? -2.668 -16.470 13.412 1.00 98.31 94 THR A CA 1
ATOM 793 C C . THR A 1 94 ? -2.935 -15.048 13.891 1.00 98.31 94 THR A C 1
ATOM 795 O O . THR A 1 94 ? -2.785 -14.770 15.081 1.00 98.31 94 THR A O 1
ATOM 798 N N . THR A 1 95 ? -3.339 -14.130 13.008 1.00 98.50 95 THR A N 1
ATOM 799 C CA . THR A 1 95 ? -3.566 -12.737 13.404 1.00 98.50 95 THR A CA 1
ATOM 800 C C . THR A 1 95 ? -4.829 -12.614 14.249 1.00 98.50 95 THR A C 1
ATOM 802 O O . THR A 1 95 ? -5.913 -13.021 13.837 1.00 98.50 95 THR A O 1
ATOM 805 N N . ASN A 1 96 ? -4.722 -11.959 15.408 1.00 98.50 96 ASN A N 1
ATOM 806 C CA . ASN A 1 96 ? -5.887 -11.585 16.205 1.00 98.50 96 ASN A CA 1
ATOM 807 C C . ASN A 1 96 ? -6.646 -10.421 15.539 1.00 98.50 96 ASN A C 1
ATOM 809 O O . ASN A 1 96 ? -6.410 -9.243 15.820 1.00 98.50 96 ASN A O 1
ATOM 813 N N . LEU A 1 97 ? -7.572 -10.765 14.643 1.00 98.31 97 LEU A N 1
ATOM 814 C CA . LEU A 1 97 ? -8.355 -9.807 13.858 1.00 98.31 97 LEU A CA 1
ATOM 815 C C . LEU A 1 97 ? -9.250 -8.910 14.724 1.00 98.31 97 LEU A C 1
ATOM 817 O O . LEU A 1 97 ? -9.442 -7.740 14.393 1.00 98.31 97 LEU A O 1
ATOM 821 N N . ALA A 1 98 ? -9.750 -9.421 15.854 1.00 98.50 98 ALA A N 1
ATOM 822 C CA . ALA A 1 98 ? -10.550 -8.637 16.793 1.00 98.50 98 ALA A CA 1
ATOM 823 C C . ALA A 1 98 ? -9.717 -7.515 17.430 1.00 98.50 98 ALA A C 1
ATOM 825 O O . ALA A 1 98 ? -10.169 -6.370 17.510 1.00 98.50 98 ALA A O 1
ATOM 826 N N . GLN A 1 99 ? -8.471 -7.812 17.811 1.00 98.62 99 GLN A N 1
ATOM 827 C CA . GLN A 1 99 ? -7.563 -6.803 18.350 1.00 98.62 99 GLN A CA 1
ATOM 828 C C . GLN A 1 99 ? -7.173 -5.765 17.292 1.00 98.62 99 GLN A C 1
ATOM 830 O O . GLN A 1 99 ? -7.183 -4.569 17.582 1.00 98.62 99 GLN A O 1
ATOM 835 N N . VAL A 1 100 ? -6.875 -6.192 16.059 1.00 98.62 100 VAL A N 1
ATOM 836 C CA . VAL A 1 100 ? -6.570 -5.269 14.950 1.00 98.62 100 VAL A CA 1
ATOM 837 C C . VAL A 1 100 ? -7.754 -4.336 14.685 1.00 98.62 100 VAL A C 1
ATOM 839 O O . VAL A 1 100 ? -7.573 -3.121 14.638 1.00 98.62 100 VAL A O 1
ATOM 842 N N . SER A 1 101 ? -8.973 -4.877 14.606 1.00 98.69 101 SER A N 1
ATOM 843 C CA . SER A 1 101 ? -10.200 -4.090 14.440 1.00 98.69 101 SER A CA 1
ATOM 844 C C . SER A 1 101 ? -10.408 -3.086 15.583 1.00 98.69 101 SER A C 1
ATOM 846 O O . SER A 1 101 ? -10.709 -1.914 15.338 1.00 98.69 101 SER A O 1
ATOM 848 N N . SER A 1 102 ? -10.178 -3.506 16.833 1.00 98.69 102 SER A N 1
ATOM 849 C CA . SER A 1 102 ? -10.247 -2.626 18.007 1.00 98.69 102 SER A CA 1
ATOM 850 C C . SER A 1 102 ? -9.251 -1.464 17.911 1.00 98.69 102 SER A C 1
ATOM 852 O O . SER A 1 102 ? -9.623 -0.303 18.094 1.00 98.69 102 SER A O 1
ATOM 854 N N . ASN A 1 103 ? -8.007 -1.745 17.517 1.00 98.56 103 ASN A N 1
ATOM 855 C CA . ASN A 1 103 ? -6.978 -0.721 17.335 1.00 98.56 103 ASN A CA 1
ATOM 856 C C . ASN A 1 103 ? -7.344 0.261 16.208 1.00 98.56 103 ASN A C 1
ATOM 858 O O . ASN A 1 103 ? -7.254 1.477 16.392 1.00 98.56 103 ASN A O 1
ATOM 862 N N . MET A 1 104 ? -7.848 -0.246 15.075 1.00 98.50 104 MET A N 1
ATOM 863 C CA . MET A 1 104 ? -8.361 0.586 13.978 1.00 98.50 104 MET A CA 1
ATOM 864 C C . MET A 1 104 ? -9.492 1.504 14.449 1.00 98.50 104 MET A C 1
ATOM 866 O O . MET A 1 104 ? -9.508 2.682 14.095 1.00 98.50 104 MET A O 1
ATOM 870 N N . LYS A 1 105 ? -10.408 1.004 15.288 1.00 98.50 105 LYS A N 1
ATOM 871 C CA . LYS A 1 105 ? -11.509 1.796 15.856 1.00 98.50 105 LYS A CA 1
ATOM 872 C C . LYS A 1 105 ? -10.995 2.952 16.711 1.00 98.50 105 LYS A C 1
ATOM 874 O O . LYS A 1 105 ? -11.472 4.076 16.549 1.00 98.50 105 LYS A O 1
ATOM 879 N N . VAL A 1 106 ? -10.021 2.693 17.585 1.00 98.50 106 VAL A N 1
ATOM 880 C CA . VAL A 1 106 ? -9.394 3.729 18.425 1.00 98.50 106 VAL A CA 1
ATOM 881 C C . VAL A 1 106 ? -8.716 4.789 17.555 1.00 98.50 106 VAL A C 1
ATOM 883 O O . VAL A 1 106 ? -8.980 5.982 17.720 1.00 98.50 106 VAL A O 1
ATOM 886 N N . TYR A 1 107 ? -7.907 4.372 16.579 1.00 98.12 107 TYR A N 1
ATOM 887 C CA . TYR A 1 107 ? -7.255 5.296 15.651 1.00 98.12 107 TYR A CA 1
ATOM 888 C C . TYR A 1 107 ? -8.273 6.134 14.859 1.00 98.12 107 TYR A C 1
ATOM 890 O O . TYR A 1 107 ? -8.167 7.360 14.799 1.00 98.12 107 TYR A O 1
ATOM 898 N N . ASN A 1 108 ? -9.312 5.501 14.307 1.00 97.94 108 ASN A N 1
ATOM 899 C CA . ASN A 1 108 ? -10.359 6.173 13.538 1.00 97.94 108 ASN A CA 1
ATOM 900 C C . ASN A 1 108 ? -11.135 7.205 14.371 1.00 97.94 108 ASN A C 1
ATOM 902 O O . ASN A 1 108 ? -11.453 8.280 13.858 1.00 97.94 108 ASN A O 1
ATOM 906 N N . ALA A 1 109 ? -11.405 6.922 15.650 1.00 98.12 109 ALA A N 1
ATOM 907 C CA . ALA A 1 109 ? -12.039 7.878 16.557 1.00 98.12 109 ALA A CA 1
ATOM 908 C C . ALA A 1 109 ? -11.168 9.130 16.769 1.00 98.12 109 ALA A C 1
ATOM 910 O O . ALA A 1 109 ? -11.675 10.254 16.705 1.00 98.12 109 ALA A O 1
ATOM 911 N N . ASN A 1 110 ? -9.855 8.946 16.938 1.00 97.62 110 ASN A N 1
ATOM 912 C CA . ASN A 1 110 ? -8.903 10.047 17.093 1.00 97.62 110 ASN A CA 1
ATOM 913 C C . ASN A 1 110 ? -8.783 10.889 15.819 1.00 97.62 110 ASN A C 1
ATOM 915 O O . ASN A 1 110 ? -8.869 12.116 15.889 1.00 97.62 110 ASN A O 1
ATOM 919 N N . VAL A 1 111 ? -8.659 10.247 14.652 1.00 96.38 111 VAL A N 1
ATOM 920 C CA . VAL A 1 111 ? -8.618 10.953 13.362 1.00 96.38 111 VAL A CA 1
ATOM 921 C C . VAL A 1 111 ? -9.893 11.759 13.147 1.00 96.38 111 VAL A C 1
ATOM 923 O O . VAL A 1 111 ? -9.816 12.924 12.769 1.00 96.38 111 VAL A O 1
ATOM 926 N N . ARG A 1 112 ? -11.068 11.187 13.443 1.00 96.88 112 ARG A N 1
ATOM 927 C CA . ARG A 1 112 ? -12.338 11.915 13.344 1.00 96.88 112 ARG A CA 1
ATOM 928 C C . ARG A 1 112 ? -12.314 13.169 14.216 1.00 96.88 112 ARG A C 1
ATOM 930 O O . ARG A 1 112 ? -12.590 14.249 13.707 1.00 96.88 112 ARG A O 1
ATOM 937 N N . LYS A 1 113 ? -11.949 13.047 15.496 1.00 97.62 113 LYS A N 1
ATOM 938 C CA . LYS A 1 113 ? -11.860 14.196 16.411 1.00 97.62 113 LYS A CA 1
ATOM 939 C C . LYS A 1 113 ? -10.926 15.283 15.867 1.00 97.62 113 LYS A C 1
ATOM 941 O O . LYS A 1 113 ? -11.295 16.453 15.875 1.00 97.62 113 LYS A O 1
ATOM 946 N N . HIS A 1 114 ? -9.753 14.895 15.370 1.00 97.12 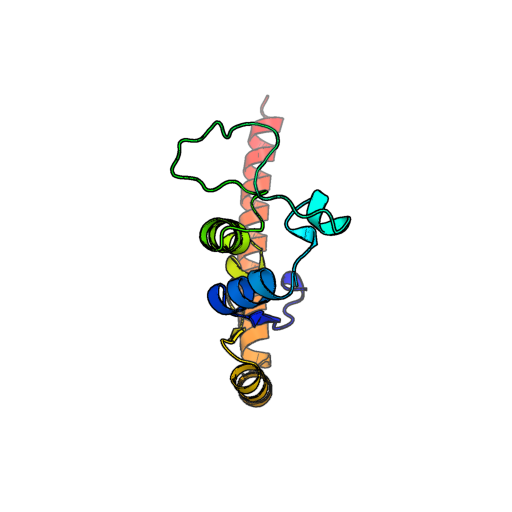114 HIS A N 1
ATOM 947 C CA . HIS A 1 114 ? -8.777 15.827 14.810 1.00 97.12 114 HIS A CA 1
ATOM 948 C C . HIS A 1 114 ? -9.301 16.551 13.562 1.00 97.12 114 HIS A C 1
ATOM 950 O O . HIS A 1 114 ? -9.219 17.774 13.490 1.00 97.12 114 HIS A O 1
ATOM 956 N N . LEU A 1 115 ? -9.899 15.821 12.617 1.00 96.31 115 LEU A N 1
ATOM 957 C CA . LEU A 1 115 ? -10.456 16.410 11.397 1.00 96.31 115 LEU A CA 1
ATOM 958 C C . LEU A 1 115 ? -11.575 17.408 11.711 1.00 96.31 115 LEU A C 1
ATOM 960 O O . LEU A 1 115 ? -11.603 18.490 11.135 1.00 96.31 115 LEU A O 1
ATOM 964 N N . PHE A 1 116 ? -12.474 17.078 12.645 1.00 96.69 116 PHE A N 1
ATOM 965 C CA . PHE A 1 116 ? -13.528 18.005 13.073 1.00 96.69 116 PHE A CA 1
ATOM 966 C C . PHE A 1 116 ? -12.951 19.302 13.651 1.00 96.69 116 PHE A C 1
ATOM 968 O O . PHE A 1 116 ? -13.459 20.382 13.354 1.00 96.69 116 PHE A O 1
ATOM 975 N N . GLU A 1 117 ? -11.875 19.209 14.433 1.00 96.94 117 GLU A N 1
ATOM 976 C CA . GLU A 1 117 ? -11.197 20.382 14.982 1.00 96.94 117 GLU A CA 1
ATOM 977 C C . GLU A 1 117 ? -10.565 21.248 13.885 1.00 96.94 117 GLU A C 1
ATOM 979 O O . GLU A 1 117 ? -10.761 22.463 13.870 1.00 96.94 117 GLU A O 1
ATOM 984 N N . GLN A 1 118 ? -9.862 20.632 12.932 1.00 95.94 118 GLN A N 1
ATOM 985 C CA . GLN A 1 118 ? -9.263 21.350 11.803 1.00 95.94 118 GLN A CA 1
ATOM 986 C C . GLN A 1 118 ? -10.325 22.070 10.967 1.00 95.94 118 GLN A C 1
ATOM 988 O O . GLN A 1 118 ? -10.179 23.255 10.665 1.00 95.94 118 GLN A O 1
ATOM 993 N N . TRP A 1 119 ? -11.424 21.386 10.643 1.00 96.38 119 TRP A N 1
ATOM 994 C CA . TRP A 1 119 ? -12.530 21.987 9.902 1.00 96.38 119 TRP A CA 1
ATOM 995 C C . TRP A 1 119 ? -13.169 23.147 10.656 1.00 96.38 119 TRP A C 1
ATOM 997 O O . TRP A 1 119 ? -13.420 24.192 10.059 1.00 96.38 119 TRP A O 1
ATOM 1007 N N . ARG A 1 120 ? -13.373 23.011 11.971 1.00 95.38 120 ARG A N 1
ATOM 1008 C CA . ARG A 1 120 ? -13.881 24.102 12.810 1.00 95.38 120 ARG A CA 1
ATOM 1009 C C . ARG A 1 120 ? -12.992 25.343 12.711 1.00 95.38 120 ARG A C 1
ATOM 1011 O O . ARG A 1 120 ? -13.512 26.437 12.518 1.00 95.38 120 ARG A O 1
ATOM 1018 N N . GLN A 1 121 ? -11.672 25.175 12.785 1.00 95.31 121 GLN A N 1
ATOM 1019 C CA . GLN A 1 121 ? -10.718 26.284 12.682 1.00 95.31 121 GLN A CA 1
ATOM 1020 C C . GLN A 1 121 ? -10.741 26.951 11.300 1.00 95.31 121 GLN A C 1
ATOM 1022 O O . GLN A 1 121 ? -10.727 28.178 11.211 1.00 95.31 121 GLN A O 1
ATOM 1027 N N . ILE A 1 122 ? -10.807 26.165 10.222 1.00 95.06 122 ILE A N 1
ATOM 1028 C CA . ILE A 1 122 ? -10.881 26.684 8.845 1.00 95.06 122 ILE A CA 1
ATOM 1029 C C . ILE A 1 122 ? -12.176 27.482 8.633 1.00 95.06 122 ILE A C 1
ATOM 1031 O O . ILE A 1 122 ? -12.141 28.597 8.107 1.00 95.06 122 ILE A O 1
ATOM 1035 N N . LEU A 1 123 ? -13.313 26.946 9.080 1.00 94.25 123 LEU A N 1
ATOM 1036 C CA . LEU A 1 123 ? -14.618 27.595 8.934 1.00 94.25 123 LEU A CA 1
ATOM 1037 C C . LEU A 1 123 ? -14.734 28.872 9.780 1.00 94.25 123 LEU A C 1
ATOM 1039 O O . LEU A 1 123 ? -15.295 29.865 9.331 1.00 94.25 123 LEU A O 1
ATOM 1043 N N . GLN A 1 124 ? -14.153 28.895 10.982 1.00 93.94 124 GLN A N 1
ATOM 1044 C CA . GLN A 1 124 ? -14.116 30.106 11.810 1.00 93.94 124 GLN A CA 1
ATOM 1045 C C . GLN A 1 124 ? -13.284 31.223 11.172 1.00 93.94 124 GLN A C 1
ATOM 1047 O O . GLN A 1 124 ? -13.691 32.382 11.206 1.00 93.94 124 GLN A O 1
ATOM 1052 N N . ARG A 1 125 ? -12.141 30.887 10.559 1.00 90.69 125 ARG A N 1
ATOM 1053 C CA . ARG A 1 125 ? -11.299 31.863 9.845 1.00 90.69 125 ARG A CA 1
ATOM 1054 C C . ARG A 1 125 ? -11.991 32.452 8.619 1.00 90.69 125 ARG A C 1
ATOM 1056 O O . ARG A 1 125 ? -11.793 33.622 8.329 1.00 90.69 125 ARG A O 1
ATOM 1063 N N . THR A 1 126 ? -12.780 31.649 7.911 1.00 85.94 126 THR A N 1
ATOM 1064 C CA . THR A 1 126 ? -13.472 32.077 6.685 1.00 85.94 126 THR A CA 1
ATOM 1065 C C . THR A 1 126 ? -14.754 32.864 6.959 1.00 85.94 126 THR A C 1
ATOM 1067 O O . THR A 1 126 ? -15.053 33.765 6.192 1.00 85.94 126 THR A O 1
ATOM 1070 N N . ASN A 1 127 ? -15.457 32.601 8.067 1.00 74.19 127 ASN A N 1
ATOM 1071 C CA . ASN A 1 127 ? -16.648 33.362 8.485 1.00 74.19 127 ASN A CA 1
ATOM 1072 C C . ASN A 1 127 ? -16.341 34.662 9.256 1.00 74.19 127 ASN A C 1
ATOM 1074 O O . ASN A 1 127 ? -17.266 35.364 9.653 1.00 74.19 127 ASN A O 1
ATOM 1078 N N . SER A 1 128 ? -15.068 34.947 9.540 1.00 58.66 128 SER A N 1
ATOM 1079 C CA . SER A 1 128 ? -14.631 36.173 10.232 1.00 58.66 128 SER A CA 1
ATOM 1080 C C . SER A 1 128 ? -14.088 37.236 9.257 1.00 58.66 128 SER A C 1
ATOM 1082 O O . SER A 1 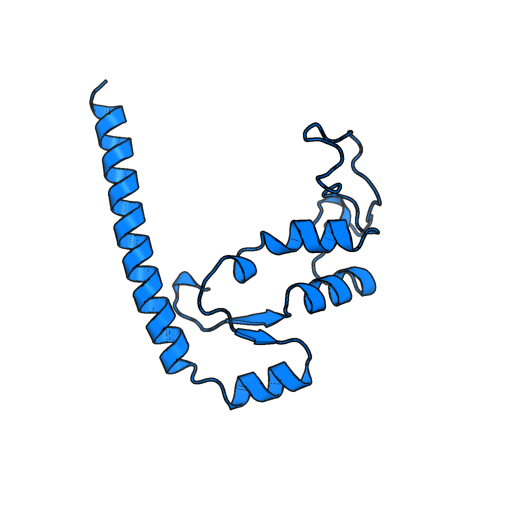128 ? -13.426 38.179 9.691 1.00 58.66 128 SER A O 1
ATOM 1084 N N . LEU A 1 129 ? -14.346 37.051 7.957 1.00 51.06 129 LEU A N 1
ATOM 1085 C CA . LEU A 1 129 ? -14.139 37.989 6.847 1.00 51.06 129 LEU A CA 1
ATOM 1086 C C . LEU A 1 129 ? -15.506 38.424 6.311 1.00 51.06 129 LEU A C 1
ATOM 1088 O O . LEU A 1 129 ? -15.601 39.585 5.862 1.00 51.06 129 LEU A O 1
#

pLDDT: mean 94.27, std 7.11, range [51.06, 98.75]

Foldseek 3Di:
DLLQLFAAEDADLLLVLVCCLVPVPPLVQDPCSVVVNQDQADPDDDPPDPPQDGSRGSNDSCNSSNSSCPDPLNVDPLHHYDHDPVRVVVCVVPPPSVVSSVVSNVVSVVVVVVVVVVVVVVVVVVVVD

Sequence (129 aa):
QYRMNIPLFFPSLDLLTEWHYTYRVVNERTWDGISGDVKNASKISGVLGSDIPDPNNEFDRNAIRYWLKFSDFYQWPHIIYFNSTDELVIKLKTTNLAQVSSNMKVYNANVRKHLFEQWRQILQRTNSL

Secondary structure (DSSP, 8-state):
-GGGT---EEE-HHHHHHHHHHH-S-GGGSHHHHTT---SS-SS--SS-TTSPPTT-SS-HHHHHHHHTTSHHHHSTT-EEESSHHHHHHHHHHS-HHHHHHHHHHHHHHHHHHHHHHHHHHHHHHTT-